Protein AF-A0A6P0ME29-F1 (afdb_monomer)

Structure (mmCIF, N/CA/C/O backbone):
data_AF-A0A6P0ME29-F1
#
_entry.id   AF-A0A6P0ME29-F1
#
loop_
_atom_site.group_PDB
_atom_site.id
_atom_site.type_symbol
_atom_site.label_atom_id
_atom_site.label_alt_id
_atom_site.label_comp_id
_atom_site.label_asym_id
_atom_site.label_entity_id
_atom_site.label_seq_id
_atom_site.pdbx_PDB_ins_code
_atom_site.Cartn_x
_atom_site.Cartn_y
_atom_site.Cartn_z
_atom_site.occupancy
_atom_site.B_iso_or_equiv
_atom_site.auth_seq_id
_atom_site.auth_comp_id
_atom_site.auth_asym_id
_atom_site.auth_atom_id
_atom_site.pdbx_PDB_model_num
ATOM 1 N N . MET A 1 1 ? 14.530 9.651 -2.573 1.00 50.56 1 MET A N 1
ATOM 2 C CA . MET A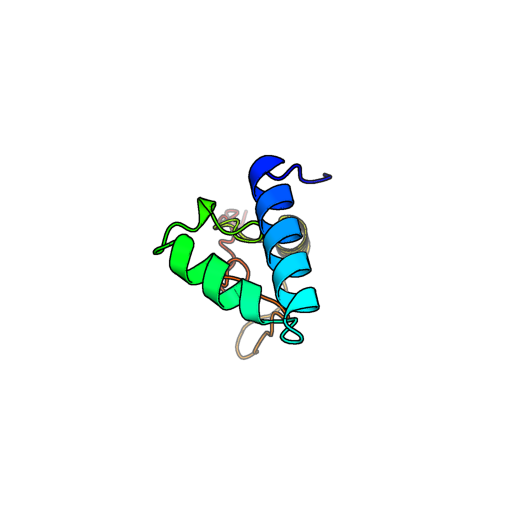 1 1 ? 13.399 10.512 -2.969 1.00 50.56 1 MET A CA 1
ATOM 3 C C . MET A 1 1 ? 12.295 10.269 -1.954 1.00 50.56 1 MET A C 1
ATOM 5 O O . MET A 1 1 ? 11.909 9.122 -1.803 1.00 50.56 1 MET A O 1
ATOM 9 N N . PHE A 1 2 ? 11.889 11.278 -1.178 1.00 55.66 2 PHE A N 1
ATOM 10 C CA . PHE A 1 2 ? 10.746 11.141 -0.267 1.00 55.66 2 PHE A CA 1
ATOM 11 C C . PHE A 1 2 ? 9.469 11.399 -1.060 1.00 55.66 2 PHE A C 1
ATOM 13 O O . PHE A 1 2 ? 9.370 12.410 -1.753 1.00 55.66 2 PHE A O 1
ATOM 20 N N . GLU A 1 3 ? 8.527 10.469 -0.996 1.00 63.00 3 GLU A N 1
ATOM 21 C CA . GLU A 1 3 ? 7.296 10.537 -1.776 1.00 63.00 3 GLU A CA 1
ATOM 22 C C . GLU A 1 3 ? 6.275 11.431 -1.082 1.00 63.00 3 GLU A C 1
ATOM 24 O O . GLU A 1 3 ? 6.002 11.281 0.109 1.00 63.00 3 GLU A O 1
ATOM 29 N N . GLN A 1 4 ? 5.711 12.377 -1.832 1.00 62.91 4 GLN A N 1
ATOM 30 C CA . GLN A 1 4 ? 4.604 13.198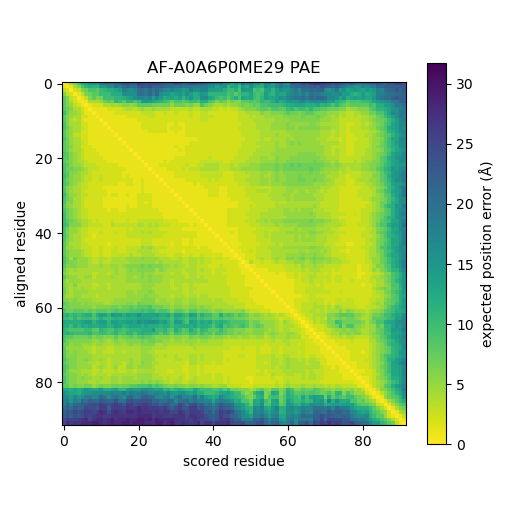 -1.360 1.00 62.91 4 GLN A CA 1
ATOM 31 C C . GLN A 1 4 ? 3.304 12.627 -1.914 1.00 62.91 4 GLN A C 1
ATOM 33 O O . GLN A 1 4 ? 2.994 12.783 -3.091 1.00 62.91 4 GLN A O 1
ATOM 38 N N . GLN A 1 5 ? 2.548 11.942 -1.061 1.00 66.06 5 GLN A N 1
ATOM 39 C CA . GLN A 1 5 ? 1.180 11.549 -1.388 1.00 66.06 5 GLN A CA 1
ATOM 40 C C . GLN A 1 5 ? 0.248 12.768 -1.307 1.00 66.06 5 GLN A C 1
ATOM 42 O O . GLN A 1 5 ? 0.537 13.714 -0.562 1.00 66.06 5 GLN A O 1
ATOM 47 N N . PRO A 1 6 ? -0.906 12.747 -1.998 1.00 80.25 6 PRO A N 1
ATOM 48 C CA . PRO A 1 6 ? -1.926 13.771 -1.826 1.00 80.25 6 PRO A CA 1
ATOM 49 C C . PRO A 1 6 ? -2.325 13.880 -0.349 1.00 80.25 6 PRO A C 1
ATOM 51 O O . PRO A 1 6 ? -2.815 12.916 0.245 1.00 80.25 6 PRO A O 1
ATOM 54 N N . GLN A 1 7 ? -2.131 15.058 0.252 1.00 83.94 7 GLN A N 1
ATOM 55 C CA . GLN A 1 7 ? -2.404 15.288 1.679 1.00 83.94 7 GLN A CA 1
ATOM 56 C C . GLN A 1 7 ? -3.842 14.908 2.058 1.00 83.94 7 GLN A C 1
ATOM 58 O O . GLN A 1 7 ? -4.070 14.336 3.122 1.00 83.94 7 GLN A O 1
ATOM 63 N N . ALA A 1 8 ? -4.795 15.155 1.154 1.00 89.44 8 ALA A N 1
ATOM 64 C CA . ALA A 1 8 ? -6.197 14.793 1.327 1.00 89.44 8 ALA A CA 1
ATOM 65 C C . ALA A 1 8 ? -6.402 13.276 1.482 1.00 89.44 8 ALA A C 1
ATOM 67 O O . ALA A 1 8 ? -7.146 12.839 2.358 1.00 89.44 8 ALA A O 1
ATOM 68 N N . LEU A 1 9 ? -5.703 12.459 0.686 1.00 91.25 9 LEU A N 1
ATOM 69 C CA . LEU A 1 9 ? -5.836 11.005 0.746 1.00 91.25 9 LEU A CA 1
ATOM 70 C C . LEU A 1 9 ? -5.221 10.435 2.031 1.00 91.25 9 LEU A C 1
ATOM 72 O O . LEU A 1 9 ? -5.814 9.575 2.683 1.00 91.25 9 LEU A O 1
ATOM 76 N N . GLN A 1 10 ? -4.077 10.977 2.459 1.00 90.38 10 GLN A N 1
ATOM 77 C CA . GLN A 1 10 ? -3.489 10.628 3.754 1.00 90.38 10 GLN A CA 1
ATOM 78 C C . GLN A 1 10 ? -4.408 10.993 4.927 1.00 90.38 10 GLN A C 1
ATOM 80 O O . GLN A 1 10 ? -4.545 10.215 5.870 1.00 90.38 10 GLN A O 1
ATOM 85 N N . GLN A 1 11 ? -5.029 12.176 4.892 1.00 94.19 11 GLN A N 1
ATOM 86 C CA . GLN A 1 11 ? -5.974 12.610 5.923 1.00 94.19 11 GLN A CA 1
ATOM 87 C C . GLN A 1 11 ? -7.208 11.706 5.965 1.00 94.19 11 GLN A C 1
ATOM 89 O O . GLN A 1 11 ? -7.592 11.270 7.048 1.00 94.19 11 GLN A O 1
ATOM 94 N N . LYS A 1 12 ? -7.772 11.358 4.802 1.00 94.94 12 LYS A N 1
ATOM 95 C CA . LYS A 1 12 ? -8.894 10.418 4.691 1.00 94.94 12 LYS A CA 1
ATOM 96 C C . LYS A 1 12 ? -8.577 9.086 5.373 1.00 94.94 12 LYS A C 1
ATOM 98 O O . LYS A 1 12 ? -9.320 8.663 6.254 1.00 94.94 12 LYS A O 1
ATOM 103 N N . VAL A 1 13 ? -7.452 8.454 5.029 1.00 95.81 13 VAL A N 1
ATOM 104 C CA . VAL A 1 13 ? -7.066 7.161 5.622 1.00 95.81 13 VAL A CA 1
ATOM 105 C C . VAL A 1 13 ? -6.836 7.263 7.129 1.00 95.81 13 VAL A C 1
ATOM 107 O O . VAL A 1 13 ? -7.289 6.393 7.870 1.00 95.81 13 VAL A O 1
ATOM 110 N N . LYS A 1 14 ? -6.213 8.346 7.613 1.00 96.00 14 LYS A N 1
ATOM 111 C CA . LYS A 1 14 ? -6.063 8.584 9.058 1.00 96.00 14 LYS A CA 1
ATOM 112 C C . LYS A 1 14 ? -7.416 8.653 9.769 1.00 96.00 14 LYS A C 1
ATOM 114 O O . LYS A 1 14 ? -7.564 8.053 10.829 1.00 96.00 14 LYS A O 1
ATOM 119 N N . LEU A 1 15 ? -8.394 9.357 9.199 1.00 97.81 15 LEU A N 1
ATOM 120 C CA . LEU A 1 15 ? -9.733 9.470 9.783 1.00 97.81 15 LEU A CA 1
ATOM 121 C C . LEU A 1 15 ? -10.459 8.121 9.813 1.00 97.81 15 LEU A C 1
ATOM 123 O O . LEU A 1 15 ? -11.000 7.755 10.855 1.00 97.81 15 LEU A O 1
ATOM 127 N N . LEU A 1 16 ? -10.414 7.357 8.717 1.00 97.94 16 LEU A N 1
ATOM 128 C CA . LEU A 1 16 ? -11.026 6.026 8.659 1.00 97.94 16 LEU A CA 1
ATOM 129 C C . LEU A 1 16 ? -10.397 5.062 9.679 1.00 97.94 16 LEU A C 1
ATOM 131 O O . LEU A 1 16 ? -11.113 4.333 10.369 1.00 97.94 16 LEU A O 1
ATOM 135 N N . ALA A 1 17 ? -9.068 5.088 9.821 1.00 97.94 17 ALA A N 1
ATOM 136 C CA . ALA A 1 17 ? -8.357 4.272 10.801 1.00 97.94 17 ALA A CA 1
ATOM 137 C C . ALA A 1 17 ? -8.740 4.643 12.245 1.00 97.94 17 ALA A C 1
ATOM 139 O O . ALA A 1 17 ? -9.020 3.758 13.053 1.00 97.94 17 ALA A O 1
ATOM 140 N N . LEU A 1 18 ? -8.814 5.941 12.568 1.00 98.38 18 LEU A N 1
ATOM 141 C CA . LEU A 1 18 ? -9.241 6.417 13.890 1.00 98.38 18 LEU A CA 1
ATOM 142 C C . LEU A 1 18 ? -10.688 6.023 14.218 1.00 98.38 18 LEU A C 1
ATOM 144 O O . LEU A 1 18 ? -10.975 5.653 15.355 1.00 98.38 18 LEU A O 1
ATOM 148 N N . GLU A 1 19 ? -11.597 6.093 13.243 1.00 98.19 19 GLU A N 1
ATOM 149 C CA . GLU A 1 19 ? -12.978 5.620 13.403 1.00 98.19 19 GLU A CA 1
ATOM 150 C C . GLU A 1 19 ? -13.020 4.120 13.706 1.00 98.19 19 GLU A C 1
ATOM 152 O O . GLU A 1 19 ? -13.649 3.698 14.669 1.00 98.19 19 GLU A O 1
ATOM 157 N N . SER A 1 20 ? -12.282 3.328 12.932 1.00 98.25 20 SER A N 1
ATOM 158 C CA . SER A 1 20 ? -12.241 1.867 13.057 1.00 98.25 20 SER A CA 1
ATOM 159 C C . SER A 1 20 ? -11.699 1.403 14.411 1.00 98.25 20 SER A C 1
ATOM 161 O O . SER A 1 20 ? -12.234 0.475 15.012 1.00 98.25 20 SER A O 1
ATOM 163 N N . ILE A 1 21 ? -10.685 2.096 14.941 1.00 98.31 21 ILE A N 1
ATOM 164 C CA . ILE A 1 21 ? -10.180 1.866 16.303 1.00 98.31 21 ILE A CA 1
ATOM 165 C C . ILE A 1 21 ? -11.266 2.165 17.345 1.00 98.31 21 ILE A C 1
ATOM 167 O O . ILE A 1 21 ? -11.440 1.396 18.286 1.00 98.31 21 ILE A O 1
ATOM 171 N N . ARG A 1 22 ? -12.021 3.260 17.182 1.00 98.06 22 ARG A N 1
ATOM 172 C CA . ARG A 1 22 ? -13.103 3.632 18.111 1.00 98.06 22 ARG A CA 1
ATOM 173 C C . ARG A 1 22 ? -14.240 2.607 18.129 1.00 98.06 22 ARG A C 1
ATOM 175 O O . ARG A 1 22 ? -14.927 2.487 19.137 1.00 98.06 22 ARG A O 1
ATOM 182 N N . GLN A 1 23 ? -14.429 1.893 17.024 1.00 97.69 23 GLN A N 1
ATOM 183 C CA . GLN A 1 23 ? -15.425 0.833 16.869 1.00 97.69 23 GLN A CA 1
ATOM 184 C C . GLN A 1 23 ? -14.903 -0.562 17.261 1.00 97.69 23 GLN A C 1
ATOM 186 O O . GLN A 1 23 ? -15.586 -1.548 17.001 1.00 97.69 23 GLN A O 1
ATOM 191 N N . ASP A 1 24 ? -13.712 -0.657 17.866 1.00 98.06 24 ASP A N 1
ATOM 192 C CA . ASP A 1 24 ? -13.056 -1.917 18.260 1.00 98.06 24 ASP A CA 1
ATOM 193 C C . ASP A 1 24 ? -12.853 -2.907 17.093 1.00 98.06 24 ASP 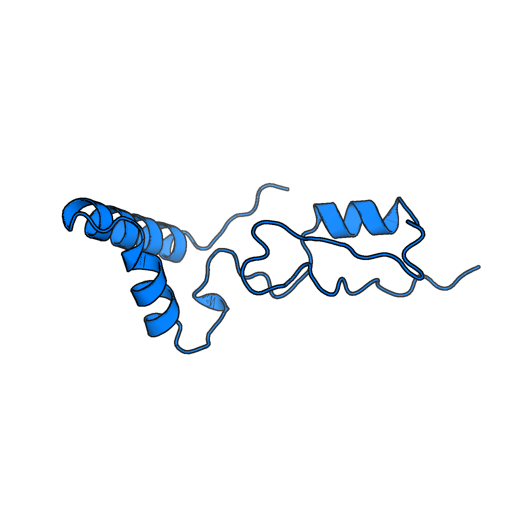A C 1
ATOM 195 O O . ASP A 1 24 ? -12.787 -4.122 17.260 1.00 98.06 24 ASP A O 1
ATOM 199 N N . ASN A 1 25 ? -12.737 -2.378 15.871 1.00 97.94 25 ASN A N 1
ATOM 200 C CA . 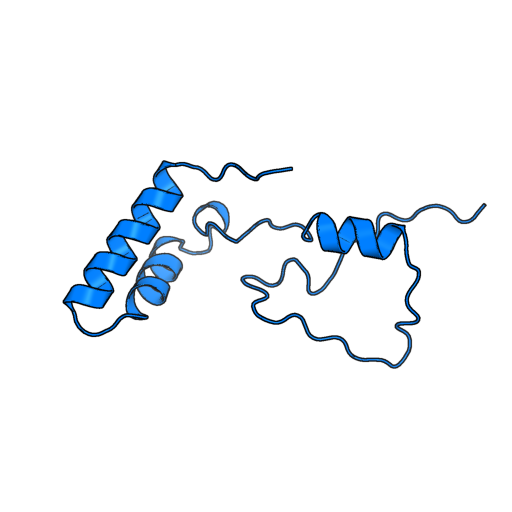ASN A 1 25 ? -12.465 -3.151 14.663 1.00 97.94 25 ASN A CA 1
ATOM 201 C C . ASN A 1 25 ? -11.381 -2.446 13.830 1.00 97.94 25 ASN A C 1
ATOM 203 O O . ASN A 1 25 ? -11.679 -1.823 12.810 1.00 97.94 25 A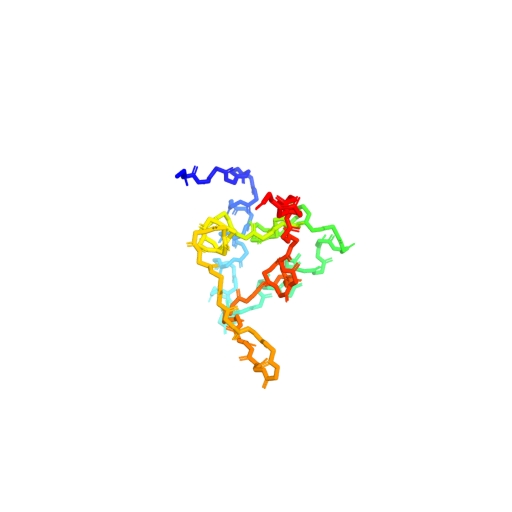SN A O 1
ATOM 207 N N . PRO A 1 26 ? -10.103 -2.514 14.250 1.00 97.12 26 PRO A N 1
ATOM 208 C CA . PRO A 1 26 ? -9.022 -1.683 13.715 1.00 97.12 26 PRO A CA 1
ATOM 209 C C . PRO A 1 26 ? -8.689 -1.930 12.236 1.00 97.12 26 PRO A C 1
ATOM 211 O O . PRO A 1 26 ? -7.988 -1.118 11.635 1.00 97.12 26 PRO A O 1
ATOM 214 N N . SER A 1 27 ? -9.175 -3.018 11.635 1.00 96.88 27 SER A N 1
ATOM 215 C CA . SER A 1 27 ? -8.997 -3.335 10.212 1.00 96.88 27 SER A CA 1
ATOM 216 C C . SER A 1 27 ? -10.169 -2.906 9.324 1.00 96.88 27 SER A C 1
ATOM 218 O O . SER A 1 27 ? -10.015 -2.891 8.106 1.00 96.88 27 SER A O 1
ATOM 220 N N . GLN A 1 28 ? -11.325 -2.534 9.885 1.00 97.81 28 GLN A N 1
ATOM 221 C CA . GLN A 1 28 ? -12.539 -2.272 9.097 1.00 97.81 28 GLN A CA 1
ATOM 222 C C . GLN A 1 28 ? -12.368 -1.172 8.043 1.00 97.81 28 GLN A C 1
ATOM 224 O O . GLN A 1 28 ? -13.017 -1.199 6.997 1.00 97.81 28 GLN A O 1
ATOM 229 N N . TRP A 1 29 ? -11.490 -0.202 8.292 1.00 97.50 29 TRP A N 1
ATOM 230 C CA . TRP A 1 29 ? -11.255 0.899 7.364 1.00 97.50 29 TRP A CA 1
ATOM 231 C C . TRP A 1 29 ? -10.730 0.457 5.994 1.00 97.50 29 TRP A C 1
ATOM 233 O O . TRP A 1 29 ? -10.937 1.196 5.033 1.00 97.50 29 TRP A O 1
ATOM 243 N N . PHE A 1 30 ? -10.080 -0.709 5.878 1.00 96.75 30 PHE A N 1
ATOM 244 C CA . PHE A 1 30 ? -9.6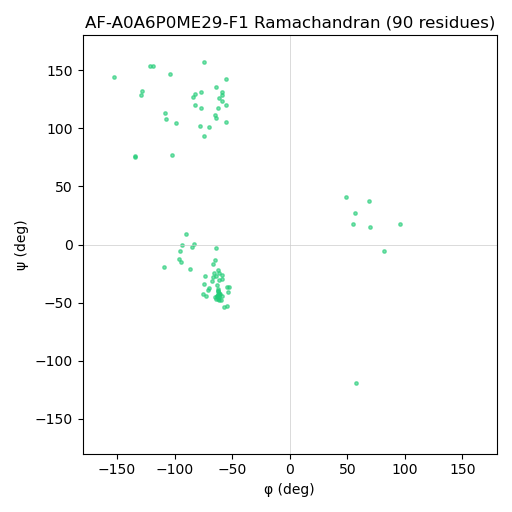64 -1.240 4.577 1.00 96.75 30 PHE A CA 1
ATOM 245 C C . PHE A 1 30 ? -10.875 -1.511 3.684 1.00 96.75 30 PHE A C 1
ATOM 247 O O . PHE A 1 30 ? -10.881 -1.094 2.530 1.00 96.75 30 PHE A O 1
ATOM 254 N N . GLU A 1 31 ? -11.919 -2.136 4.232 1.00 97.31 31 GLU A N 1
ATOM 255 C CA . GLU A 1 31 ? -13.150 -2.443 3.496 1.00 97.31 31 GLU A CA 1
ATOM 256 C C . GLU A 1 31 ? -13.828 -1.167 2.996 1.00 97.31 31 GLU A C 1
ATOM 258 O O . GLU A 1 31 ? -14.191 -1.068 1.827 1.00 97.31 31 GLU A O 1
ATOM 263 N N . VAL A 1 32 ? -13.933 -0.153 3.861 1.00 97.62 32 VAL A N 1
ATOM 264 C CA . VAL A 1 32 ? -14.511 1.149 3.492 1.00 97.62 32 VAL A CA 1
ATOM 265 C C . VAL A 1 32 ? -13.679 1.817 2.399 1.00 97.62 32 VAL A C 1
ATOM 267 O O . VAL A 1 32 ? -14.228 2.266 1.396 1.00 97.62 32 VAL A O 1
ATOM 270 N N . LEU A 1 33 ? -12.352 1.846 2.558 1.00 97.00 33 LEU A N 1
ATOM 271 C CA . LEU A 1 33 ? -11.450 2.451 1.583 1.00 97.00 33 LEU A CA 1
ATOM 272 C C . LEU A 1 33 ? -11.564 1.779 0.208 1.00 97.00 33 LEU A C 1
ATOM 274 O O . LEU A 1 33 ? -11.681 2.480 -0.796 1.00 97.00 33 LEU A O 1
ATOM 278 N N . TYR A 1 34 ? -11.538 0.445 0.153 1.00 96.19 34 TYR A N 1
ATOM 279 C CA . TYR A 1 34 ? -11.616 -0.294 -1.107 1.00 96.19 34 TYR A CA 1
ATOM 280 C C . TYR A 1 34 ? -13.003 -0.212 -1.753 1.00 96.19 34 TYR A C 1
ATOM 282 O O . TYR A 1 34 ? -13.089 -0.075 -2.974 1.00 96.19 34 TYR A O 1
ATOM 290 N N . ALA A 1 35 ? -14.078 -0.236 -0.960 1.00 97.69 35 ALA A N 1
ATOM 291 C CA . ALA A 1 35 ? -15.435 -0.058 -1.469 1.00 97.69 35 ALA A CA 1
ATOM 292 C C . ALA A 1 35 ? -15.633 1.342 -2.072 1.00 97.69 35 ALA A C 1
ATOM 294 O O . ALA A 1 35 ? -16.128 1.468 -3.190 1.00 97.69 35 ALA A O 1
ATOM 295 N N . GLU A 1 36 ? -15.197 2.393 -1.371 1.00 97.06 36 GLU A N 1
ATOM 296 C CA . GLU A 1 36 ? -15.295 3.774 -1.855 1.00 97.06 36 GLU A CA 1
ATOM 297 C C . GLU A 1 36 ? -14.395 4.055 -3.059 1.00 97.06 36 GLU A C 1
ATOM 299 O O . GLU A 1 36 ? -14.742 4.887 -3.896 1.00 97.06 36 GLU A O 1
ATOM 304 N N . ALA A 1 37 ? -13.246 3.378 -3.158 1.00 96.19 37 ALA A N 1
ATOM 305 C CA . ALA A 1 37 ? -12.380 3.485 -4.325 1.00 96.19 37 ALA A CA 1
ATOM 306 C C . ALA A 1 37 ? -13.093 3.017 -5.601 1.00 96.19 37 ALA A C 1
ATOM 308 O O . ALA A 1 37 ? -12.811 3.543 -6.671 1.00 96.19 37 ALA A O 1
ATOM 309 N N . ASN A 1 38 ? -14.027 2.060 -5.509 1.00 96.62 38 ASN A N 1
ATOM 310 C CA . ASN A 1 38 ? -14.827 1.580 -6.640 1.00 96.62 38 ASN A CA 1
ATOM 311 C C . ASN A 1 38 ? -13.976 1.234 -7.886 1.00 96.62 38 ASN A C 1
ATOM 313 O O . ASN A 1 38 ? -14.315 1.570 -9.020 1.00 96.62 38 ASN A O 1
ATOM 317 N N . GLY A 1 39 ? -12.820 0.605 -7.663 1.00 94.38 39 GLY A N 1
ATOM 318 C CA . GLY A 1 39 ? -11.859 0.255 -8.714 1.00 94.38 39 GLY A CA 1
ATOM 319 C C . GLY A 1 39 ? -10.915 1.382 -9.157 1.00 94.38 39 GLY A C 1
ATOM 320 O O . GLY A 1 39 ? -9.989 1.111 -9.917 1.00 94.38 39 GLY A O 1
ATOM 321 N N . ASP A 1 40 ? -11.082 2.615 -8.673 1.00 95.12 40 ASP A N 1
ATOM 322 C CA . ASP A 1 40 ? -10.133 3.707 -8.897 1.00 95.12 40 ASP A CA 1
ATOM 323 C C . ASP A 1 40 ? -8.913 3.570 -7.973 1.00 95.12 40 ASP A C 1
ATOM 325 O O . ASP A 1 40 ? -8.933 3.922 -6.790 1.00 95.12 40 ASP A O 1
ATOM 329 N N . SER A 1 41 ? -7.805 3.091 -8.536 1.00 93.00 41 SER A N 1
ATOM 330 C CA . SER A 1 41 ? -6.531 2.966 -7.828 1.00 93.00 41 SER A CA 1
ATOM 331 C C . SER A 1 41 ? -5.963 4.305 -7.352 1.00 93.00 41 SER A C 1
ATOM 333 O O . SER A 1 41 ? -5.186 4.311 -6.405 1.00 93.00 41 SER A O 1
ATOM 335 N 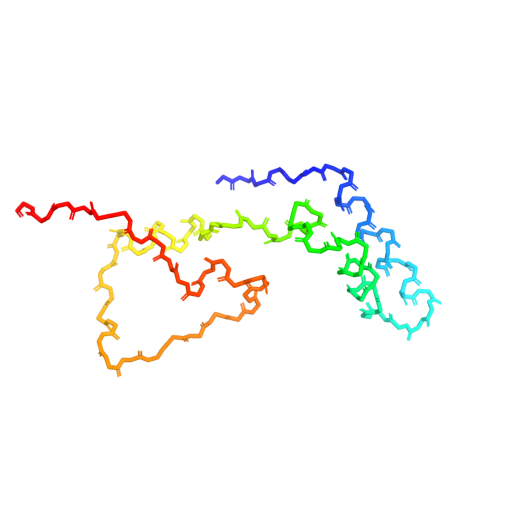N . ALA A 1 42 ? -6.348 5.445 -7.941 1.00 91.94 42 ALA A N 1
ATOM 336 C CA . ALA A 1 42 ? -5.888 6.756 -7.475 1.00 91.94 42 ALA A CA 1
ATOM 337 C C . ALA A 1 42 ? -6.419 7.108 -6.070 1.00 91.94 42 ALA A C 1
ATOM 339 O O . ALA A 1 42 ? -5.860 7.978 -5.399 1.00 91.94 42 ALA A O 1
ATOM 340 N N . GLN A 1 43 ? -7.458 6.409 -5.598 1.00 93.50 43 GLN A N 1
ATOM 341 C CA . GLN A 1 43 ? -7.976 6.521 -4.230 1.00 93.50 43 GLN A CA 1
ATOM 342 C C . GLN A 1 43 ? -7.224 5.643 -3.222 1.00 93.50 43 GLN A C 1
ATOM 344 O O . GLN A 1 43 ? -7.548 5.664 -2.037 1.00 93.50 43 GLN A O 1
ATOM 349 N N . ILE A 1 44 ? -6.236 4.857 -3.654 1.00 93.56 44 ILE A N 1
ATOM 350 C CA . ILE A 1 44 ? -5.484 3.947 -2.791 1.00 93.56 44 ILE A CA 1
ATOM 351 C C . ILE A 1 44 ? -4.073 4.515 -2.594 1.00 93.56 44 ILE A C 1
ATOM 353 O O . ILE A 1 44 ? -3.293 4.556 -3.541 1.00 93.56 44 ILE A O 1
ATOM 357 N N . 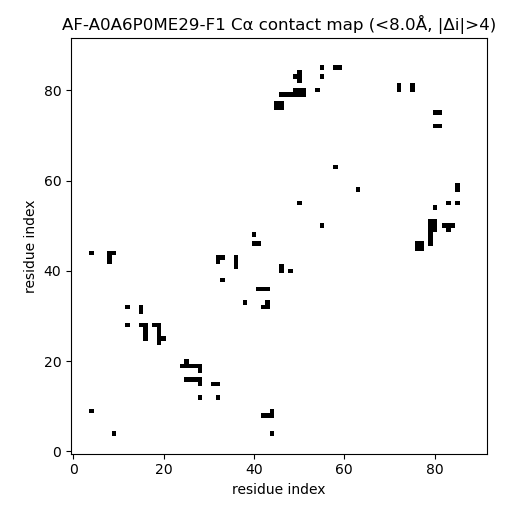PRO A 1 45 ? -3.685 4.948 -1.379 1.00 89.69 45 PRO A N 1
ATOM 358 C CA . PRO A 1 45 ? -2.453 5.721 -1.200 1.00 89.69 45 PRO A CA 1
ATOM 359 C C . PRO A 1 45 ? -1.175 4.932 -1.501 1.00 89.69 45 PRO A C 1
ATOM 361 O O . PRO A 1 45 ? -0.151 5.530 -1.823 1.00 89.69 45 PRO A O 1
ATOM 364 N N . TRP A 1 46 ? -1.218 3.604 -1.395 1.00 89.06 46 TRP A N 1
ATOM 365 C CA . TRP A 1 46 ? -0.100 2.721 -1.739 1.00 89.06 46 TRP A CA 1
ATOM 366 C C . TRP A 1 46 ? -0.146 2.197 -3.179 1.00 89.06 46 TRP A C 1
ATOM 368 O O . TRP A 1 46 ? 0.748 1.449 -3.561 1.00 89.06 46 TRP A O 1
ATOM 378 N N . ALA A 1 47 ? -1.157 2.554 -3.975 1.00 90.81 47 ALA A N 1
ATOM 379 C CA . ALA A 1 47 ? -1.208 2.173 -5.379 1.00 90.81 47 ALA A CA 1
ATOM 380 C C . ALA A 1 47 ? -0.365 3.136 -6.216 1.00 90.81 47 ALA A C 1
ATOM 382 O O . ALA A 1 47 ? -0.619 4.339 -6.262 1.00 90.81 47 ALA A O 1
ATOM 383 N N . ARG A 1 48 ? 0.643 2.593 -6.892 1.00 84.31 48 ARG A N 1
ATOM 384 C CA . ARG A 1 48 ? 1.550 3.345 -7.763 1.00 84.31 48 ARG A CA 1
ATOM 385 C C . ARG A 1 48 ? 1.333 3.023 -9.230 1.00 84.31 48 ARG A C 1
ATOM 387 O O . ARG A 1 48 ? 1.825 3.765 -10.081 1.00 84.31 48 ARG A O 1
ATOM 394 N N . LEU A 1 49 ? 0.695 1.884 -9.518 1.00 88.50 49 LEU A N 1
ATOM 395 C CA . LEU A 1 49 ? 0.573 1.298 -10.857 1.00 88.50 49 LEU A CA 1
ATOM 396 C C . LEU A 1 49 ? 1.931 1.084 -11.549 1.00 88.50 49 LEU A C 1
ATOM 398 O O . LEU A 1 49 ? 2.016 0.952 -12.771 1.00 88.50 49 LEU A O 1
ATOM 402 N N . THR A 1 50 ? 3.007 1.105 -10.762 1.00 89.38 50 THR A N 1
ATOM 403 C CA . THR A 1 50 ? 4.403 1.058 -11.187 1.00 89.38 50 THR A CA 1
ATOM 404 C C . THR A 1 50 ? 5.239 0.440 -10.078 1.00 89.38 50 THR A C 1
ATOM 406 O O . THR A 1 50 ? 4.986 0.673 -8.895 1.00 89.38 50 THR A O 1
ATOM 409 N N . THR A 1 51 ? 6.255 -0.325 -10.468 1.00 90.00 51 THR A N 1
ATOM 410 C CA . THR A 1 51 ? 7.208 -0.941 -9.541 1.00 90.00 51 THR A CA 1
ATOM 411 C C . THR A 1 51 ? 7.852 0.108 -8.638 1.00 90.00 51 THR A C 1
ATOM 413 O O . THR A 1 51 ? 8.158 1.223 -9.068 1.00 90.00 51 THR A O 1
ATOM 416 N N . HIS A 1 52 ? 8.079 -0.247 -7.379 1.00 89.88 52 HIS A N 1
ATOM 417 C CA . HIS A 1 52 ? 8.735 0.619 -6.421 1.00 89.88 52 HIS A CA 1
ATOM 418 C C . HIS A 1 52 ? 10.145 1.005 -6.925 1.00 89.88 52 HIS A C 1
ATOM 420 O O . HIS A 1 52 ? 10.929 0.112 -7.262 1.00 89.88 52 HIS A O 1
ATOM 426 N N . PRO A 1 53 ? 10.533 2.299 -6.913 1.00 88.50 53 PRO A N 1
ATOM 427 C CA . PRO A 1 53 ? 11.795 2.778 -7.470 1.00 88.50 53 PRO A CA 1
ATOM 428 C C . PRO A 1 53 ? 13.004 2.039 -6.918 1.00 88.50 53 PRO A C 1
ATOM 430 O O . PRO A 1 53 ? 13.870 1.654 -7.676 1.00 88.50 53 PRO A O 1
ATOM 433 N N . TYR A 1 54 ? 13.035 1.752 -5.614 1.00 89.94 54 TYR A N 1
ATOM 434 C CA . TYR A 1 54 ? 14.121 0.967 -5.015 1.00 89.94 54 TYR A CA 1
ATOM 435 C C . TYR A 1 54 ? 14.239 -0.469 -5.537 1.00 89.94 54 TYR A C 1
ATOM 437 O O . TYR A 1 54 ? 15.356 -0.971 -5.642 1.00 89.94 54 TYR A O 1
ATOM 445 N N . LEU A 1 55 ? 13.125 -1.128 -5.865 1.00 89.88 55 LEU A N 1
ATOM 446 C CA . LEU A 1 55 ? 13.164 -2.455 -6.474 1.00 89.88 55 LEU A CA 1
ATOM 447 C C . LEU A 1 55 ? 13.635 -2.357 -7.927 1.00 89.88 55 LEU A C 1
ATOM 449 O O . LEU A 1 55 ? 14.501 -3.127 -8.333 1.00 89.88 55 LEU A O 1
ATOM 453 N N . GLN A 1 56 ? 13.120 -1.384 -8.681 1.00 89.81 56 GLN A N 1
ATOM 454 C CA . GLN A 1 56 ? 13.559 -1.120 -10.050 1.00 89.81 56 GLN A CA 1
ATOM 455 C C . GLN A 1 56 ? 15.070 -0.835 -10.107 1.00 89.81 56 GLN A C 1
ATOM 457 O O . GLN A 1 56 ? 15.813 -1.547 -10.775 1.00 89.81 56 GLN A O 1
ATOM 462 N N . ASP A 1 57 ? 15.533 0.121 -9.310 1.00 91.19 57 ASP A N 1
ATOM 463 C CA . ASP A 1 57 ? 16.933 0.491 -9.121 1.00 91.19 57 ASP A CA 1
ATOM 464 C C . ASP A 1 57 ? 17.836 -0.700 -8.762 1.00 91.19 57 ASP A C 1
ATOM 466 O O . ASP A 1 57 ? 19.021 -0.738 -9.109 1.00 91.19 57 ASP A O 1
ATOM 470 N N . TRP A 1 58 ? 17.320 -1.642 -7.971 1.00 91.56 58 TRP A N 1
ATOM 471 C CA . TRP A 1 58 ? 18.057 -2.839 -7.591 1.00 91.56 58 TRP A CA 1
ATOM 472 C C . TRP A 1 58 ? 18.125 -3.835 -8.751 1.00 91.56 58 TRP A C 1
ATOM 474 O O . TRP A 1 58 ? 19.204 -4.362 -9.006 1.00 91.56 58 TRP A O 1
ATOM 484 N N . LEU A 1 59 ? 17.030 -4.049 -9.484 1.00 89.88 59 LEU A N 1
ATOM 485 C CA . LEU A 1 59 ? 16.978 -4.915 -10.670 1.00 89.88 59 LEU A CA 1
ATOM 486 C C . LEU A 1 59 ? 17.801 -4.377 -11.851 1.00 89.88 59 LEU A C 1
ATOM 488 O O . LEU A 1 59 ? 18.283 -5.149 -12.670 1.00 89.88 59 LEU A O 1
ATOM 492 N N . GLU A 1 60 ? 17.980 -3.062 -11.950 1.00 89.00 60 GLU A N 1
ATOM 493 C CA . GLU A 1 60 ? 18.849 -2.451 -12.963 1.00 89.00 60 GLU A CA 1
ATOM 494 C C . GLU A 1 60 ? 20.335 -2.645 -12.624 1.00 89.00 60 GLU A C 1
ATOM 496 O O . GLU A 1 60 ? 21.166 -2.832 -13.511 1.00 89.00 60 GLU A O 1
ATOM 501 N N . ARG A 1 61 ? 20.679 -2.646 -11.330 1.00 93.06 61 ARG A N 1
ATOM 502 C CA . ARG A 1 61 ? 22.058 -2.842 -10.845 1.00 93.06 61 ARG A CA 1
ATOM 503 C C . ARG A 1 61 ? 22.450 -4.304 -10.665 1.00 93.06 61 ARG A C 1
ATOM 505 O O . ARG A 1 61 ? 23.637 -4.615 -10.610 1.00 93.06 61 ARG A O 1
ATOM 512 N N . ASN A 1 62 ? 21.472 -5.189 -10.529 1.00 88.25 62 ASN A N 1
ATOM 513 C CA . ASN A 1 62 ? 21.673 -6.601 -10.253 1.00 88.25 62 ASN A CA 1
ATOM 514 C C . ASN A 1 62 ? 20.892 -7.406 -11.282 1.00 88.25 62 ASN A C 1
ATOM 516 O O . ASN A 1 62 ? 19.707 -7.176 -11.468 1.00 88.25 62 ASN A O 1
ATOM 520 N N . THR A 1 63 ? 21.517 -8.407 -11.897 1.00 84.12 63 THR A N 1
ATOM 521 C CA . THR A 1 63 ? 20.826 -9.353 -12.784 1.00 84.12 63 THR A CA 1
ATOM 522 C C . THR A 1 63 ? 20.595 -10.667 -12.035 1.00 84.12 63 THR A C 1
ATOM 524 O O . THR A 1 63 ? 21.356 -11.623 -12.217 1.00 84.12 63 THR A O 1
ATOM 527 N N . PRO A 1 64 ? 19.606 -10.743 -11.122 1.00 84.81 64 PRO A N 1
ATOM 528 C CA . PRO A 1 64 ? 19.362 -11.965 -10.375 1.00 84.81 64 PRO A CA 1
ATOM 529 C C . PRO A 1 64 ? 18.937 -13.086 -11.326 1.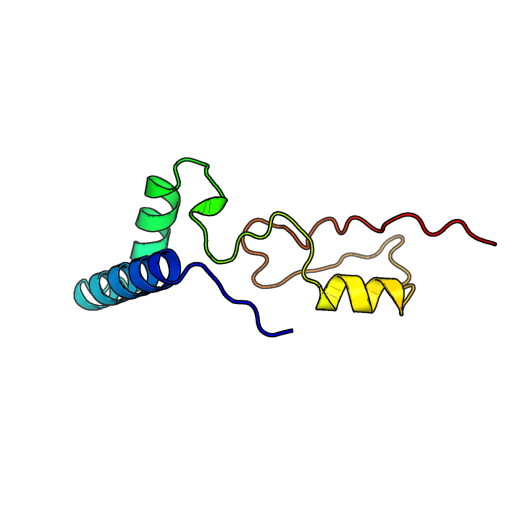00 84.81 64 PRO A C 1
ATOM 531 O O . PRO A 1 64 ? 18.091 -12.912 -12.203 1.00 84.81 64 PRO A O 1
ATOM 534 N N . GLN A 1 65 ? 19.497 -14.278 -11.132 1.00 85.12 65 GLN A N 1
ATOM 535 C CA . GLN A 1 65 ? 19.060 -15.467 -11.859 1.00 85.12 65 GLN A CA 1
ATOM 536 C C . GLN A 1 65 ? 17.664 -15.880 -11.375 1.00 85.12 65 GLN A C 1
ATOM 538 O O . GLN A 1 65 ? 17.534 -16.476 -10.306 1.00 85.12 65 GLN A O 1
ATOM 543 N N . GLY A 1 66 ? 16.631 -15.548 -12.154 1.00 83.25 66 GLY A N 1
ATOM 544 C CA . GLY A 1 66 ? 15.229 -15.852 -11.836 1.00 83.25 66 GLY A CA 1
ATOM 545 C C . GLY A 1 66 ? 14.685 -17.146 -12.451 1.00 83.25 66 GLY A C 1
ATOM 546 O O . GLY A 1 66 ? 13.639 -17.628 -12.025 1.00 83.25 66 GLY A O 1
ATOM 547 N N . SER A 1 67 ? 15.372 -17.732 -13.439 1.00 86.12 67 SER A N 1
ATOM 548 C CA . SER A 1 67 ? 14.871 -18.922 -14.142 1.00 86.12 67 SER A CA 1
ATOM 549 C C . SER A 1 67 ? 14.692 -20.110 -13.191 1.00 86.12 67 SER A C 1
ATOM 551 O O . SER A 1 67 ? 15.623 -20.484 -12.475 1.00 86.12 67 SER A O 1
ATOM 553 N N . GLY A 1 68 ? 13.488 -20.689 -13.181 1.00 90.56 68 GLY A N 1
ATOM 554 C CA . GLY A 1 68 ? 13.130 -21.823 -12.325 1.00 90.56 68 GLY A CA 1
ATOM 555 C C . GLY A 1 68 ? 13.029 -21.496 -10.831 1.00 90.56 68 GLY A C 1
ATOM 556 O O . GLY A 1 68 ? 13.032 -22.417 -10.017 1.00 90.56 68 GLY A O 1
ATOM 557 N N . ARG A 1 69 ? 12.967 -20.211 -10.452 1.00 89.06 69 ARG A N 1
ATOM 558 C CA . ARG A 1 69 ? 12.871 -19.767 -9.054 1.00 89.06 69 ARG A CA 1
ATOM 559 C C . ARG A 1 69 ? 11.583 -18.989 -8.803 1.00 89.06 69 ARG A C 1
ATOM 561 O O . ARG A 1 69 ? 11.050 -18.346 -9.702 1.00 89.06 69 ARG A O 1
ATOM 568 N N . SER A 1 70 ? 11.131 -19.015 -7.553 1.00 90.38 70 SER A N 1
ATOM 569 C CA . SER A 1 70 ? 9.985 -18.236 -7.080 1.00 90.38 70 SER A CA 1
ATOM 570 C C . SER A 1 70 ? 10.451 -17.033 -6.264 1.00 90.38 70 SER A C 1
ATOM 572 O O . SER A 1 70 ? 11.443 -17.118 -5.539 1.00 90.38 70 SER A O 1
ATOM 574 N N . ALA A 1 71 ? 9.706 -15.932 -6.353 1.00 89.44 71 ALA A N 1
ATOM 575 C CA . ALA A 1 71 ? 9.886 -14.738 -5.532 1.00 89.44 71 ALA A CA 1
ATOM 576 C C . ALA A 1 71 ? 8.602 -14.438 -4.741 1.00 89.44 71 ALA A C 1
ATOM 578 O O . ALA A 1 71 ? 7.508 -14.810 -5.164 1.00 89.44 71 ALA A O 1
ATOM 579 N N . LEU A 1 72 ? 8.744 -13.766 -3.597 1.00 91.62 72 LEU A N 1
ATOM 580 C CA . LEU A 1 72 ? 7.640 -13.326 -2.744 1.00 91.62 72 LEU A CA 1
ATOM 581 C C . LEU A 1 72 ? 7.803 -11.838 -2.438 1.00 91.62 72 LEU A C 1
ATOM 583 O O . LEU A 1 72 ? 8.854 -11.421 -1.953 1.00 91.62 72 LEU A O 1
ATOM 587 N N . VAL A 1 73 ? 6.742 -11.064 -2.660 1.00 90.62 73 VAL A N 1
ATOM 588 C CA . VAL A 1 73 ? 6.653 -9.664 -2.238 1.00 90.62 73 VAL A CA 1
ATOM 589 C C . VAL A 1 73 ? 5.683 -9.582 -1.061 1.00 90.62 73 VAL A C 1
ATOM 591 O O . VAL A 1 73 ? 4.475 -9.756 -1.219 1.00 90.62 73 VAL A O 1
ATOM 594 N N . VAL A 1 74 ? 6.213 -9.348 0.139 1.00 92.56 74 VAL A N 1
ATOM 595 C CA . VAL A 1 74 ? 5.398 -9.177 1.351 1.00 92.56 74 VAL A CA 1
ATOM 596 C C . VAL A 1 74 ? 4.792 -7.778 1.349 1.00 92.56 74 VAL A C 1
ATOM 598 O O . VAL A 1 74 ? 5.504 -6.801 1.143 1.00 92.56 74 VAL A O 1
ATOM 601 N N . GLY A 1 75 ? 3.483 -7.678 1.591 1.00 89.62 75 GLY A N 1
ATOM 602 C CA . GLY A 1 75 ? 2.792 -6.386 1.591 1.00 89.62 75 GLY A CA 1
ATOM 603 C C . GLY A 1 75 ? 2.691 -5.755 0.200 1.00 89.62 75 GLY A C 1
ATOM 604 O O . GLY A 1 75 ? 2.798 -4.541 0.079 1.00 89.62 75 GLY A O 1
ATOM 605 N N . CYS A 1 76 ? 2.477 -6.564 -0.844 1.00 90.81 76 CYS A N 1
ATOM 606 C CA . CYS A 1 76 ? 2.474 -6.120 -2.246 1.00 90.81 76 CYS A CA 1
ATOM 607 C C . CYS A 1 76 ? 1.360 -5.126 -2.639 1.00 90.81 76 CYS A C 1
ATOM 609 O O . CYS A 1 76 ? 1.329 -4.678 -3.784 1.00 90.81 76 CYS A O 1
ATOM 611 N N . GLY A 1 77 ? 0.447 -4.772 -1.728 1.00 91.88 77 GLY A N 1
ATOM 612 C CA . GLY A 1 77 ? -0.645 -3.840 -2.007 1.00 91.88 77 GLY A CA 1
ATOM 613 C C . GLY A 1 77 ? -1.513 -4.326 -3.169 1.00 91.88 77 GLY A C 1
ATOM 614 O O . GLY A 1 77 ? -2.088 -5.408 -3.094 1.00 91.88 77 GLY A O 1
ATOM 615 N N . LEU A 1 78 ? -1.586 -3.530 -4.243 1.00 92.06 78 LEU A N 1
ATOM 616 C CA . LEU A 1 78 ? -2.306 -3.892 -5.474 1.00 92.06 78 LEU A CA 1
ATOM 617 C C . LEU A 1 78 ? -1.491 -4.770 -6.446 1.00 92.06 78 LEU A C 1
ATOM 619 O O . LEU A 1 78 ? -2.003 -5.145 -7.496 1.00 92.06 78 LEU A O 1
ATOM 623 N N . GLY A 1 79 ? -0.246 -5.120 -6.106 1.00 92.25 79 GLY A N 1
ATOM 624 C CA . GLY A 1 79 ? 0.596 -6.022 -6.897 1.00 92.25 79 GLY A CA 1
ATOM 625 C C . GLY A 1 79 ? 1.577 -5.338 -7.853 1.00 92.25 79 GLY A C 1
ATOM 626 O O . GLY A 1 79 ? 2.104 -6.003 -8.742 1.00 92.25 79 GLY A O 1
ATOM 627 N N . ASP A 1 80 ? 1.866 -4.048 -7.665 1.00 90.88 80 ASP A N 1
ATOM 628 C CA . ASP A 1 80 ? 2.718 -3.247 -8.567 1.00 90.88 80 ASP A CA 1
ATOM 629 C C . ASP A 1 80 ? 4.155 -3.799 -8.736 1.00 90.88 80 ASP A C 1
ATOM 631 O O . ASP A 1 80 ? 4.801 -3.604 -9.771 1.00 90.88 80 ASP A O 1
ATOM 635 N N . ASP A 1 81 ? 4.646 -4.537 -7.737 1.00 90.69 81 ASP A N 1
ATOM 636 C CA . ASP A 1 81 ? 5.978 -5.155 -7.719 1.00 90.69 81 ASP A CA 1
ATOM 637 C C . ASP A 1 81 ? 5.991 -6.625 -8.177 1.00 90.69 81 ASP A C 1
ATOM 639 O O . ASP A 1 81 ? 7.058 -7.227 -8.296 1.00 90.69 81 ASP A O 1
ATOM 643 N N . ALA A 1 82 ? 4.828 -7.234 -8.438 1.00 86.06 82 ALA A N 1
ATOM 644 C CA . ALA A 1 82 ? 4.740 -8.652 -8.803 1.00 86.06 82 ALA A CA 1
ATOM 645 C C . ALA A 1 82 ? 5.224 -8.936 -10.236 1.00 86.06 82 ALA A C 1
ATOM 647 O O . ALA A 1 82 ? 5.693 -10.036 -10.529 1.00 86.06 82 ALA A O 1
ATOM 648 N N . ALA A 1 83 ? 5.124 -7.947 -11.125 1.00 73.44 83 ALA A N 1
ATOM 649 C CA . ALA A 1 83 ? 5.593 -8.034 -12.504 1.00 73.44 83 ALA A CA 1
ATOM 650 C C . ALA A 1 83 ? 6.367 -6.762 -12.883 1.00 73.44 83 ALA A C 1
ATOM 652 O O . ALA A 1 83 ? 5.830 -5.902 -13.589 1.00 73.44 83 ALA A O 1
ATOM 653 N N . PRO A 1 84 ? 7.625 -6.617 -12.421 1.00 66.81 84 PRO A N 1
ATOM 654 C CA . PRO A 1 84 ? 8.427 -5.451 -12.741 1.00 66.81 84 PRO A CA 1
ATOM 655 C C . PRO A 1 84 ? 8.592 -5.312 -14.250 1.00 66.81 84 PRO A C 1
ATOM 657 O O . PRO A 1 84 ? 9.084 -6.225 -14.920 1.00 66.81 84 PRO A O 1
ATOM 660 N N . LYS A 1 85 ? 8.202 -4.160 -14.803 1.00 60.69 85 LYS A N 1
ATOM 661 C CA . LYS A 1 85 ? 8.540 -3.830 -16.189 1.00 60.69 85 LYS A CA 1
ATOM 662 C C . LYS A 1 85 ? 10.015 -3.461 -16.232 1.00 60.69 85 LYS A C 1
ATOM 664 O O . LYS A 1 85 ? 10.375 -2.309 -16.020 1.00 60.69 85 LYS A O 1
ATOM 669 N N . LEU A 1 86 ? 10.866 -4.442 -16.516 1.00 57.72 86 LEU A N 1
ATOM 670 C CA . LEU A 1 86 ? 12.241 -4.165 -16.910 1.00 57.72 86 LEU A CA 1
ATOM 671 C C . LEU A 1 86 ? 12.179 -3.431 -18.250 1.00 57.72 86 LEU A C 1
ATOM 673 O O . LEU A 1 86 ? 11.757 -4.000 -19.259 1.00 57.72 86 LEU A O 1
ATOM 677 N N . GLN A 1 87 ? 12.541 -2.150 -18.265 1.00 51.22 87 GLN A N 1
ATOM 678 C CA . GLN A 1 87 ? 12.765 -1.456 -19.526 1.00 51.22 87 GLN A CA 1
ATOM 679 C C . GLN A 1 87 ? 13.930 -2.178 -20.206 1.00 51.22 87 GLN A C 1
ATOM 681 O O . GLN A 1 87 ? 15.011 -2.286 -19.631 1.00 51.22 87 GLN A O 1
ATOM 686 N N . HIS A 1 88 ? 13.684 -2.765 -21.378 1.00 45.81 88 HIS A N 1
ATOM 687 C CA . HIS A 1 88 ? 14.703 -3.490 -22.130 1.00 45.81 88 HIS A CA 1
ATOM 688 C C . HIS A 1 88 ? 15.904 -2.573 -22.374 1.00 45.81 88 HIS A C 1
ATOM 690 O O . HIS A 1 88 ? 15.847 -1.690 -23.228 1.00 45.81 88 HIS A O 1
ATOM 696 N N . HIS A 1 89 ? 16.998 -2.799 -21.651 1.00 46.19 89 HIS A N 1
ATOM 697 C CA . HIS A 1 89 ? 18.290 -2.274 -22.053 1.00 46.19 89 HIS A CA 1
ATOM 698 C C . HIS A 1 89 ? 18.788 -3.182 -23.186 1.00 46.19 89 HIS A C 1
ATOM 700 O O . HIS A 1 89 ? 18.922 -4.391 -22.962 1.00 46.19 89 HIS A O 1
ATOM 706 N N . PRO A 1 90 ? 18.994 -2.674 -24.415 1.00 40.47 90 PRO A N 1
ATOM 707 C CA . PRO A 1 90 ? 19.578 -3.483 -25.471 1.00 40.47 90 PRO A CA 1
ATOM 708 C C . PRO A 1 90 ? 20.952 -3.956 -24.997 1.00 40.47 90 PRO A C 1
ATOM 710 O O . PRO A 1 90 ? 21.759 -3.162 -24.511 1.00 40.47 90 PRO A O 1
ATOM 713 N N . LEU A 1 91 ? 21.176 -5.266 -25.091 1.00 40.47 91 LEU A N 1
ATOM 714 C CA . LEU A 1 91 ? 22.483 -5.870 -24.878 1.00 40.47 91 LEU A CA 1
ATOM 715 C C . LEU A 1 91 ? 23.408 -5.340 -25.984 1.00 40.47 91 LEU A C 1
ATOM 717 O O . LEU A 1 91 ? 23.209 -5.674 -27.152 1.00 40.47 91 LEU A O 1
ATOM 721 N N . THR A 1 92 ? 24.351 -4.469 -25.626 1.00 44.03 92 THR A N 1
ATOM 722 C CA . THR A 1 92 ? 25.564 -4.203 -26.422 1.00 44.03 92 THR A CA 1
ATOM 723 C C . THR A 1 92 ? 26.589 -5.296 -26.210 1.00 44.03 92 THR A C 1
ATOM 725 O O . THR A 1 92 ? 26.750 -5.704 -25.036 1.00 44.03 92 THR A O 1
#

Radius of gyration: 17.26 Å; Cα contacts (8 Å, |Δi|>4): 60; chains: 1; bounding box: 41×37×45 Å

Foldseek 3Di:
DDDDFDPVLVVLLVVLQVVCVVVVRNPVSVVVQVVVCVPVLSSPRPRPLAADVVVLVVVVVDVDDCPPHDDDDPPCPVPRNVDHPNPDDPDD

Sequence (92 aa):
MFEQQPQALQQKVKLLALESIRQDNPSQWFEVLYAEANGDSAQIPWARLTTHPYLQDWLERNTPQGSGRSALVVGCGLGDDAAPKLQHHPLT

Mean predicted aligned error: 6.39 Å

pLDDT: mean 86.28, std 14.94, range [40.47, 98.38]

Secondary structure (DSSP, 8-state):
------HHHHHHHHHHHHHHHHTT-TTHHHHHHHHHHTT-GGG-TT--SS--HHHHHHHHH-----TT-----TT-TTTTTTS---------

Solvent-accessible surface area (backbone atoms only — not comparable to full-atom values): 6041 Å² total; per-residue (Å²): 134,86,84,83,70,62,66,68,59,56,51,50,51,51,52,39,41,54,51,17,48,75,68,79,37,66,66,55,33,56,59,53,49,55,60,73,28,70,84,42,53,90,67,36,94,82,51,68,90,45,47,54,64,70,60,52,58,45,55,75,76,38,86,77,88,54,84,97,60,88,87,85,72,85,85,45,78,88,42,36,66,78,67,63,82,75,76,83,73,80,87,127